Protein AF-A0A8T6SIJ8-F1 (afdb_monomer_lite)

Sequence (166 aa):
MMVSTACILGANRIHRYRYASLLALYSVSEKTLQRWQDSVSEEVTKKKLGQIKERVLKPEEDLPEINIEDERTLFFDRYSGRYFRSSSIETVRKIVNDMNDRMYAEDYVSINDFYWGVGLPNVEFGGEIGWNISDGPIKIEFDSYLKDDRPVVTVNFKGLNPRSYR

Structure (mmCIF, N/CA/C/O backbone):
data_AF-A0A8T6SIJ8-F1
#
_entry.id   AF-A0A8T6SIJ8-F1
#
loop_
_atom_site.group_PDB
_atom_site.id
_atom_site.type_symbol
_atom_site.label_atom_id
_atom_site.label_alt_id
_atom_site.label_comp_id
_atom_site.label_asym_id
_atom_site.label_entity_id
_atom_site.label_seq_id
_atom_site.pdbx_PDB_ins_code
_atom_site.Cartn_x
_atom_site.Cartn_y
_atom_site.Cartn_z
_atom_site.occupancy
_atom_site.B_iso_or_equiv
_atom_site.auth_seq_id
_atom_site.auth_comp_id
_atom_site.auth_asym_id
_atom_site.auth_atom_id
_atom_site.pdbx_PDB_model_num
ATOM 1 N N . MET A 1 1 ? 14.794 -10.227 -44.471 1.00 46.84 1 MET A N 1
ATOM 2 C CA . MET A 1 1 ? 14.738 -9.154 -43.451 1.00 46.84 1 MET A CA 1
ATOM 3 C C . MET A 1 1 ? 13.442 -8.312 -43.548 1.00 46.84 1 MET A C 1
ATOM 5 O O . MET A 1 1 ? 13.485 -7.123 -43.290 1.00 46.84 1 MET A O 1
ATOM 9 N N . MET A 1 2 ? 12.281 -8.900 -43.902 1.00 51.19 2 MET A N 1
ATOM 10 C CA . MET A 1 2 ? 10.985 -8.178 -44.012 1.00 51.19 2 MET A CA 1
ATOM 11 C C . MET A 1 2 ? 9.871 -8.715 -43.090 1.00 51.19 2 MET A C 1
ATOM 13 O O . MET A 1 2 ? 8.818 -8.102 -42.985 1.00 51.19 2 MET A O 1
ATOM 17 N N . VAL A 1 3 ? 10.086 -9.835 -42.388 1.00 53.12 3 VAL A N 1
ATOM 18 C CA . VAL A 1 3 ? 9.064 -10.420 -41.494 1.00 53.12 3 VAL A CA 1
ATOM 19 C C . VAL A 1 3 ? 9.049 -9.721 -40.126 1.00 53.12 3 VAL A C 1
ATOM 21 O O . VAL A 1 3 ? 7.995 -9.540 -39.524 1.00 53.12 3 VAL A O 1
ATOM 24 N N . SER A 1 4 ? 10.201 -9.235 -39.656 1.00 54.84 4 SER A N 1
ATOM 25 C CA . SER A 1 4 ? 10.330 -8.603 -38.336 1.00 54.84 4 SER A CA 1
ATOM 26 C C . SER A 1 4 ? 9.665 -7.222 -38.253 1.00 54.84 4 SER A C 1
ATOM 28 O O . SER A 1 4 ? 9.081 -6.888 -37.226 1.00 54.84 4 SER A O 1
ATOM 30 N N . THR A 1 5 ? 9.686 -6.428 -39.330 1.00 52.38 5 THR A N 1
ATOM 31 C CA . THR A 1 5 ? 9.071 -5.088 -39.354 1.00 52.38 5 THR A CA 1
ATOM 32 C C . THR A 1 5 ? 7.538 -5.142 -39.339 1.00 52.38 5 THR A C 1
ATOM 34 O O . THR A 1 5 ? 6.907 -4.274 -38.739 1.00 52.38 5 THR A O 1
ATOM 37 N N . ALA A 1 6 ? 6.927 -6.190 -39.903 1.00 52.31 6 ALA A N 1
ATOM 38 C CA . ALA A 1 6 ? 5.478 -6.405 -39.853 1.00 52.31 6 ALA A CA 1
ATOM 39 C C . ALA A 1 6 ? 4.983 -6.789 -38.443 1.00 52.31 6 ALA A C 1
ATOM 41 O O . ALA A 1 6 ? 3.943 -6.297 -37.999 1.00 52.31 6 ALA A O 1
ATOM 42 N N . CYS A 1 7 ? 5.748 -7.598 -37.701 1.00 54.16 7 CYS A N 1
ATOM 43 C CA . CYS A 1 7 ? 5.408 -7.967 -36.322 1.00 54.16 7 CYS A CA 1
ATOM 44 C C . CYS A 1 7 ? 5.492 -6.777 -35.360 1.00 54.16 7 CYS A C 1
ATOM 46 O O . CYS A 1 7 ? 4.642 -6.646 -34.484 1.00 54.16 7 CYS A O 1
ATOM 48 N N . ILE A 1 8 ? 6.455 -5.869 -35.554 1.00 56.50 8 ILE A N 1
ATOM 49 C CA . ILE A 1 8 ? 6.582 -4.661 -34.725 1.00 56.50 8 ILE A CA 1
ATOM 50 C C . ILE A 1 8 ? 5.373 -3.731 -34.928 1.00 56.50 8 ILE A C 1
ATOM 52 O O . ILE A 1 8 ? 4.834 -3.198 -33.958 1.00 56.50 8 ILE A O 1
ATOM 56 N N . LEU A 1 9 ? 4.888 -3.580 -36.167 1.00 53.69 9 LEU A N 1
ATOM 57 C CA . LEU A 1 9 ? 3.693 -2.780 -36.466 1.00 53.69 9 LEU A CA 1
ATOM 58 C C . LEU A 1 9 ? 2.395 -3.447 -35.966 1.00 53.69 9 LEU A C 1
ATOM 60 O O . LEU A 1 9 ? 1.502 -2.757 -35.469 1.00 53.69 9 LEU A O 1
ATOM 64 N N . GLY A 1 10 ? 2.298 -4.779 -36.041 1.00 50.72 10 GLY A N 1
ATOM 65 C CA . GLY A 1 10 ? 1.159 -5.552 -35.529 1.00 50.72 10 GLY A CA 1
ATOM 66 C C . GLY A 1 10 ? 1.067 -5.573 -33.999 1.00 50.72 10 GLY A C 1
ATOM 67 O O . GLY A 1 10 ? -0.010 -5.347 -33.445 1.00 50.72 10 GLY A O 1
ATOM 68 N N . ALA A 1 11 ? 2.199 -5.755 -33.312 1.00 48.88 11 ALA A N 1
ATOM 69 C CA . ALA A 1 11 ? 2.280 -5.711 -31.853 1.00 48.88 11 ALA A CA 1
ATOM 70 C C . ALA A 1 11 ? 1.879 -4.327 -31.316 1.00 48.88 11 ALA A C 1
ATOM 72 O O . ALA A 1 11 ? 1.043 -4.225 -30.416 1.00 48.88 11 ALA A O 1
ATOM 73 N N . ASN A 1 12 ? 2.362 -3.246 -31.942 1.00 51.94 12 ASN A N 1
ATOM 74 C CA . ASN A 1 12 ? 1.993 -1.879 -31.561 1.00 51.94 12 ASN A CA 1
ATOM 75 C C . ASN A 1 12 ? 0.492 -1.592 -31.723 1.00 51.94 12 ASN A C 1
ATOM 77 O O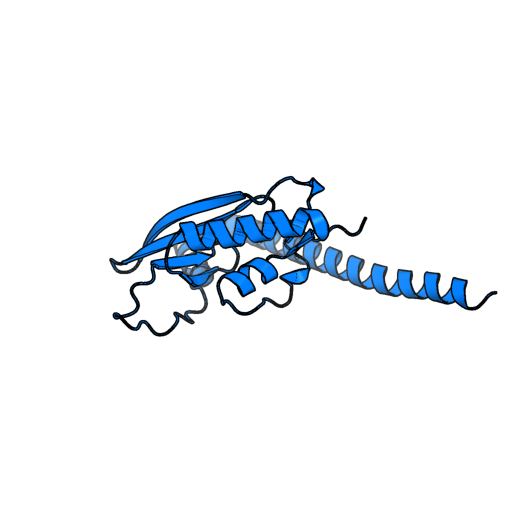 . ASN A 1 12 ? -0.091 -0.845 -30.938 1.00 51.94 12 ASN A O 1
ATOM 81 N N . ARG A 1 13 ? -0.160 -2.189 -32.727 1.00 48.69 13 ARG A N 1
ATOM 82 C CA . ARG A 1 13 ? -1.599 -2.017 -32.959 1.00 48.69 13 ARG A CA 1
ATOM 83 C C . ARG A 1 13 ? -2.428 -2.648 -31.837 1.00 48.69 13 ARG A C 1
ATOM 85 O O . ARG A 1 13 ? -3.342 -2.001 -31.335 1.00 48.69 13 ARG A O 1
ATOM 92 N N . ILE A 1 14 ? -2.081 -3.861 -31.403 1.00 55.44 14 ILE A N 1
ATOM 93 C CA . ILE A 1 14 ? -2.778 -4.568 -30.314 1.00 55.44 14 ILE A CA 1
ATOM 94 C C . ILE A 1 14 ? -2.600 -3.834 -28.977 1.00 55.44 14 ILE A C 1
ATOM 96 O O . ILE A 1 14 ? -3.581 -3.646 -28.256 1.00 55.44 14 ILE A O 1
ATOM 100 N N . HIS A 1 15 ? -1.389 -3.348 -28.677 1.00 43.75 15 HIS A N 1
ATOM 101 C CA . HIS A 1 15 ? -1.147 -2.538 -27.480 1.00 43.75 15 HIS A CA 1
ATOM 102 C C . HIS A 1 15 ? -1.970 -1.240 -27.500 1.00 43.75 15 HIS A C 1
ATOM 104 O O . HIS A 1 15 ? -2.692 -0.965 -26.544 1.00 43.75 15 HIS A O 1
ATOM 110 N N . ARG A 1 16 ? -1.965 -0.481 -28.607 1.00 41.62 16 ARG A N 1
ATOM 111 C CA . ARG A 1 16 ? -2.726 0.780 -28.728 1.00 41.62 16 ARG A CA 1
ATOM 112 C C . ARG A 1 16 ? -4.233 0.603 -28.548 1.00 41.62 16 ARG A C 1
ATOM 114 O O . ARG A 1 16 ? -4.853 1.461 -27.930 1.00 41.62 16 ARG A O 1
ATOM 121 N N . TYR A 1 17 ? -4.819 -0.492 -29.037 1.00 54.16 17 TYR A N 1
ATOM 122 C CA . TYR A 1 17 ? -6.245 -0.758 -28.820 1.00 54.16 17 TYR A CA 1
ATOM 123 C C . TYR A 1 17 ? -6.575 -1.005 -27.345 1.00 54.16 17 TYR A C 1
ATOM 125 O O . TYR A 1 17 ? -7.582 -0.485 -26.874 1.00 54.16 17 TYR A O 1
ATOM 133 N N . ARG A 1 18 ? -5.715 -1.721 -26.605 1.00 42.56 18 ARG A N 1
ATOM 134 C CA . ARG A 1 18 ? -5.899 -1.951 -25.160 1.00 42.56 18 ARG A CA 1
ATOM 135 C C . ARG A 1 18 ? -5.738 -0.665 -24.345 1.00 42.56 18 ARG A C 1
ATOM 137 O O . ARG A 1 18 ? -6.556 -0.390 -23.472 1.00 42.56 18 ARG A O 1
ATOM 144 N N . TYR A 1 19 ? -4.744 0.164 -24.671 1.00 46.88 19 TYR A N 1
ATOM 145 C CA . TYR A 1 19 ? -4.576 1.478 -24.036 1.00 46.88 19 TYR A CA 1
ATOM 146 C C . TYR A 1 19 ? -5.747 2.420 -24.347 1.00 46.88 19 TYR A C 1
ATOM 148 O O . TYR A 1 19 ? -6.252 3.087 -23.448 1.00 46.88 19 TYR A O 1
ATOM 156 N N . ALA A 1 20 ? -6.236 2.440 -25.591 1.00 55.09 20 ALA A N 1
ATOM 157 C CA . ALA A 1 20 ? -7.384 3.257 -25.976 1.00 55.09 20 ALA A CA 1
ATOM 158 C C . ALA A 1 20 ? -8.685 2.792 -25.307 1.00 55.09 20 ALA A C 1
ATOM 160 O O . ALA A 1 20 ? -9.466 3.635 -24.876 1.00 55.09 20 ALA A O 1
ATOM 161 N N . SER A 1 21 ? -8.913 1.479 -2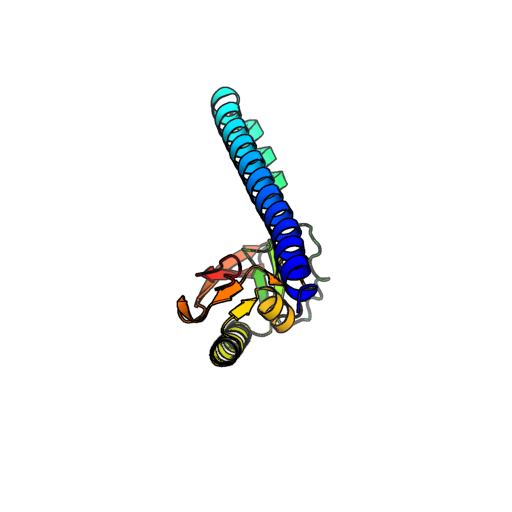5.165 1.00 48.44 21 SER A N 1
ATOM 162 C CA . SER A 1 21 ? -10.069 0.968 -24.421 1.00 48.44 21 SER A CA 1
ATOM 163 C C . SER A 1 21 ? -9.986 1.304 -22.938 1.00 48.44 21 SER A C 1
ATOM 165 O O . SER A 1 21 ? -11.001 1.660 -22.353 1.00 48.44 21 SER A O 1
ATOM 167 N N . LEU A 1 22 ? -8.791 1.249 -22.339 1.00 47.56 22 LEU A N 1
ATOM 168 C CA . LEU A 1 22 ? -8.594 1.625 -20.941 1.00 47.56 22 LEU A CA 1
ATOM 169 C C . LEU A 1 22 ? -8.898 3.117 -20.745 1.00 47.56 22 LEU A C 1
ATOM 171 O O . LEU A 1 22 ? -9.720 3.463 -19.907 1.00 47.56 22 LEU A O 1
ATOM 175 N N . LEU A 1 23 ? -8.326 3.996 -21.576 1.00 52.56 23 LEU A N 1
ATOM 176 C CA . LEU A 1 23 ? -8.605 5.437 -21.543 1.00 52.56 23 LEU A CA 1
ATOM 177 C C . LEU A 1 23 ? -10.080 5.750 -21.822 1.00 52.56 23 LEU A C 1
ATOM 179 O O . LEU A 1 23 ? -10.652 6.628 -21.182 1.00 52.56 23 LEU A O 1
ATOM 183 N N . ALA A 1 24 ? -10.719 5.017 -22.735 1.00 55.81 24 ALA A N 1
ATOM 184 C CA . ALA A 1 24 ? -12.144 5.156 -22.998 1.00 55.81 24 ALA A CA 1
ATOM 185 C C . ALA A 1 24 ? -12.975 4.748 -21.774 1.00 55.81 24 ALA A C 1
ATOM 187 O O . ALA A 1 24 ? -13.846 5.514 -21.371 1.00 55.81 24 ALA A O 1
ATOM 188 N N . LEU A 1 25 ? -12.674 3.612 -21.138 1.00 45.53 25 LEU A N 1
ATOM 189 C CA . LEU A 1 25 ? -13.332 3.160 -19.909 1.00 45.53 25 LEU A CA 1
ATOM 190 C C . LEU A 1 25 ? -13.118 4.146 -18.756 1.00 45.53 25 LEU A C 1
ATOM 192 O O . LEU A 1 25 ? -14.086 4.498 -18.092 1.00 45.53 25 LEU A O 1
ATOM 196 N N . TYR A 1 26 ? -11.900 4.661 -18.562 1.00 46.88 26 TYR A N 1
ATOM 197 C CA . TYR A 1 26 ? -11.625 5.718 -17.584 1.00 46.88 26 TYR A CA 1
ATOM 198 C C . TYR A 1 26 ? -12.416 6.992 -17.895 1.00 46.88 26 TYR A C 1
ATOM 200 O O . TYR A 1 26 ? -13.055 7.529 -16.998 1.00 46.88 26 TYR A O 1
ATOM 208 N N . SER A 1 27 ? -12.475 7.429 -19.158 1.00 61.91 27 SER A N 1
ATOM 209 C CA . SER A 1 27 ? -13.254 8.612 -19.557 1.00 61.91 27 SER A CA 1
ATOM 210 C C . SER A 1 27 ? -14.765 8.418 -19.382 1.00 61.91 27 SER A C 1
ATOM 212 O O . SER A 1 27 ? -15.487 9.362 -19.068 1.00 61.91 27 SER A O 1
ATOM 214 N N . VAL A 1 28 ? -15.264 7.193 -19.569 1.00 64.56 28 VAL A N 1
ATOM 215 C CA . VAL A 1 28 ? -16.669 6.833 -19.347 1.00 64.56 28 VAL A CA 1
ATOM 216 C C . VAL A 1 28 ? -16.966 6.783 -17.853 1.00 64.56 28 VAL A C 1
ATOM 218 O O . VAL A 1 28 ? -17.992 7.313 -17.438 1.00 64.56 28 VAL A O 1
ATOM 221 N N . SER A 1 29 ? -16.071 6.223 -17.041 1.00 52.78 29 SER A N 1
ATOM 222 C CA . SER A 1 29 ? -16.186 6.198 -15.580 1.00 52.78 29 SER A CA 1
ATOM 223 C C . SER A 1 29 ? -16.106 7.598 -14.978 1.00 52.78 29 SER A C 1
ATOM 225 O O . SER A 1 29 ? -16.919 7.921 -14.122 1.00 52.78 29 SER A O 1
ATOM 227 N N . GLU A 1 30 ? -15.212 8.461 -15.466 1.00 60.50 30 GLU A N 1
ATOM 228 C CA . GLU A 1 30 ? -15.109 9.862 -15.044 1.00 60.50 30 GLU A CA 1
ATOM 229 C C . GLU A 1 30 ? -16.370 10.647 -15.417 1.00 60.50 30 GLU A C 1
ATOM 231 O O . GLU A 1 30 ? -16.959 11.306 -14.565 1.00 60.50 30 GLU A O 1
ATOM 236 N N . LYS A 1 31 ? -16.866 10.503 -16.653 1.00 62.47 31 LYS A N 1
ATOM 237 C CA . LYS A 1 31 ? -18.132 11.122 -17.081 1.00 62.47 31 LYS A CA 1
ATOM 238 C C . LYS A 1 31 ? -19.336 10.582 -16.321 1.00 62.47 31 LYS A C 1
ATOM 240 O O . LYS A 1 31 ? -20.285 11.317 -16.074 1.00 62.47 31 LYS A O 1
ATOM 245 N N . THR A 1 32 ? -19.323 9.300 -15.972 1.00 51.34 32 THR A N 1
ATOM 246 C CA . THR A 1 32 ? -20.381 8.679 -15.172 1.00 51.34 32 THR A CA 1
ATOM 247 C C . THR A 1 32 ? -20.315 9.180 -13.736 1.00 51.34 32 THR A C 1
ATOM 249 O O . THR A 1 32 ? -21.352 9.511 -13.181 1.00 51.34 32 THR A O 1
ATOM 252 N N . LEU A 1 33 ? -19.119 9.329 -13.162 1.00 55.53 33 LEU A N 1
ATOM 253 C CA . LEU A 1 33 ? -18.913 9.901 -11.835 1.00 55.53 33 LEU A CA 1
ATOM 254 C C . LEU A 1 33 ? -19.315 11.380 -11.785 1.00 55.53 33 LEU A C 1
ATOM 256 O O . LEU A 1 33 ? -19.990 11.769 -10.842 1.00 55.53 33 LEU A O 1
ATOM 260 N N . GLN A 1 34 ? -18.976 12.176 -12.802 1.00 61.19 34 GLN A N 1
ATOM 261 C CA . GLN A 1 34 ? -19.421 13.569 -12.930 1.00 61.19 34 GLN A CA 1
ATOM 262 C C . GLN A 1 34 ? -20.941 13.656 -13.054 1.00 61.19 34 GLN A C 1
ATOM 264 O O . GLN A 1 34 ? -21.567 14.339 -12.259 1.00 61.19 34 GLN A O 1
ATOM 269 N N . ARG A 1 35 ? -21.568 12.868 -13.941 1.00 57.12 35 ARG A N 1
ATOM 270 C CA . ARG A 1 35 ? -23.038 12.802 -14.035 1.00 57.12 35 ARG A CA 1
ATOM 271 C C . ARG A 1 35 ? -23.688 12.347 -12.728 1.00 57.12 35 ARG A C 1
ATOM 273 O O . ARG A 1 35 ? -24.754 12.842 -12.378 1.00 57.12 35 ARG A O 1
ATOM 280 N N . TRP A 1 36 ? -23.057 11.431 -11.992 1.00 50.69 36 TRP A N 1
ATOM 281 C CA . TRP A 1 36 ? -23.487 11.049 -10.647 1.00 50.69 36 TRP A CA 1
ATOM 282 C C . TRP A 1 36 ? -23.356 12.215 -9.664 1.00 50.69 36 TRP A C 1
ATOM 284 O O . TRP A 1 36 ? -24.307 12.478 -8.941 1.00 50.69 36 TRP A O 1
ATOM 294 N N . GLN A 1 37 ? -22.238 12.940 -9.652 1.00 55.88 37 GLN A N 1
ATOM 295 C CA . GLN A 1 37 ? -22.025 14.116 -8.799 1.00 55.88 37 GLN A CA 1
ATOM 296 C C . GLN A 1 37 ? -23.023 15.241 -9.113 1.00 55.88 37 GLN A C 1
ATOM 298 O O . GLN A 1 37 ? -23.629 15.782 -8.189 1.00 55.88 37 GLN A O 1
ATOM 303 N N . ASP A 1 38 ? -23.270 15.510 -10.394 1.00 61.94 38 ASP A N 1
ATOM 304 C CA . ASP A 1 38 ? -24.244 16.492 -10.869 1.00 61.94 38 ASP A CA 1
ATOM 305 C C . ASP A 1 38 ? -25.675 16.070 -10.489 1.00 61.94 38 ASP A C 1
ATOM 307 O O . ASP A 1 38 ? -26.409 16.852 -9.889 1.00 61.94 38 ASP A O 1
ATOM 311 N N . SER A 1 39 ? -26.057 14.802 -10.699 1.00 53.78 39 SER A N 1
ATOM 312 C CA . SER A 1 39 ? -27.381 14.286 -10.294 1.00 53.78 39 SER A CA 1
ATOM 313 C C . SER A 1 39 ? -27.583 14.233 -8.772 1.00 53.78 39 SER A C 1
ATOM 315 O O . SER A 1 39 ? -28.687 14.432 -8.270 1.00 53.78 39 SER A O 1
ATOM 317 N N . VAL A 1 40 ? -26.508 14.023 -8.004 1.00 52.56 40 VAL A N 1
ATOM 318 C CA . VAL A 1 40 ? -26.519 14.090 -6.537 1.00 52.56 40 VAL A CA 1
ATOM 319 C C . VAL A 1 40 ? -26.688 15.537 -6.063 1.00 52.56 40 VAL A C 1
ATOM 321 O O . VAL A 1 40 ? -27.317 15.759 -5.024 1.00 52.56 40 VAL A O 1
ATOM 324 N N . SER A 1 41 ? -26.175 16.514 -6.821 1.00 54.53 41 SER A N 1
ATOM 325 C CA . SER A 1 41 ? -26.367 17.941 -6.540 1.00 54.53 41 SER A CA 1
ATOM 326 C C . SER A 1 41 ? -27.813 18.403 -6.768 1.00 54.53 41 SER A C 1
ATOM 328 O O . SER A 1 41 ? -28.284 19.275 -6.039 1.00 54.53 41 SER A O 1
ATOM 330 N N . GLU A 1 42 ? -28.541 17.766 -7.694 1.00 54.81 42 GLU A N 1
ATOM 331 C CA . GLU A 1 42 ? -29.942 18.092 -7.990 1.00 54.81 42 GLU A CA 1
ATOM 332 C C . GLU A 1 42 ? -30.955 17.334 -7.108 1.00 54.81 42 GLU A C 1
ATOM 334 O O . GLU A 1 42 ? -32.008 17.886 -6.793 1.00 54.81 42 GLU A O 1
ATOM 339 N N . GLU A 1 43 ? -30.657 16.112 -6.638 1.00 56.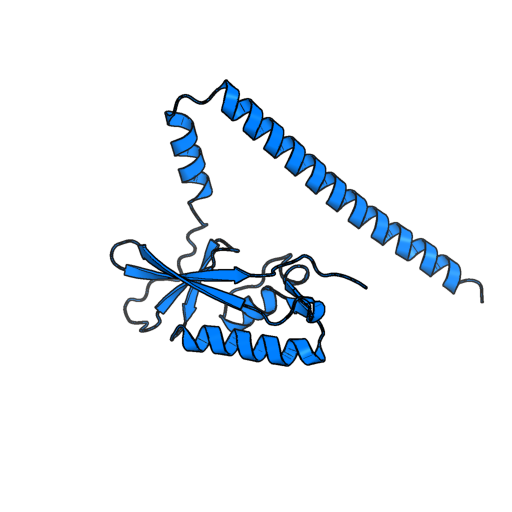25 43 GLU A N 1
ATOM 340 C CA . GLU A 1 43 ? -31.672 15.261 -5.980 1.00 56.25 43 GLU A CA 1
ATOM 341 C C . GLU A 1 43 ? -31.457 14.886 -4.500 1.00 56.25 43 GLU A C 1
ATOM 343 O O . GLU A 1 43 ? -32.319 14.213 -3.915 1.00 56.25 43 GLU A O 1
ATOM 348 N N . VAL A 1 44 ? -30.377 15.281 -3.812 1.00 48.25 44 VAL A N 1
ATOM 349 C CA . VAL A 1 44 ? -30.159 14.738 -2.455 1.00 48.25 44 VAL A CA 1
ATOM 350 C C . VAL A 1 44 ? -30.741 15.576 -1.311 1.00 48.25 44 VAL A C 1
ATOM 352 O O . VAL A 1 44 ? -30.084 16.393 -0.671 1.00 48.25 44 VAL A O 1
ATOM 355 N N . THR A 1 45 ? -31.952 15.181 -0.900 1.00 52.03 45 THR A N 1
ATOM 356 C CA . THR A 1 45 ? -32.354 15.214 0.517 1.00 52.03 45 THR A CA 1
ATOM 357 C C . THR A 1 45 ? -31.421 14.295 1.315 1.00 52.03 45 THR A C 1
ATOM 359 O O . THR A 1 45 ? -31.315 13.107 1.003 1.00 52.03 45 THR A O 1
ATOM 362 N N . LYS A 1 46 ? -30.782 14.833 2.368 1.00 53.66 46 LYS A N 1
ATOM 363 C CA . LYS A 1 46 ? -29.738 14.256 3.262 1.00 53.66 46 LYS A CA 1
ATOM 364 C C . LYS A 1 46 ? -29.833 12.753 3.620 1.00 53.66 46 LYS A C 1
ATOM 366 O O . LYS A 1 46 ? -28.843 12.164 4.040 1.00 53.66 46 LYS A O 1
ATOM 371 N N . LYS A 1 47 ? -30.991 12.114 3.443 1.00 50.41 47 LYS A N 1
ATOM 372 C CA . LYS A 1 47 ? -31.284 10.712 3.773 1.00 50.41 47 LYS A CA 1
ATOM 373 C C . LYS A 1 47 ? -30.675 9.684 2.794 1.00 50.41 47 LYS A C 1
ATOM 375 O O . LYS A 1 47 ? -30.300 8.606 3.240 1.00 50.41 47 LYS A O 1
ATOM 380 N N . LYS A 1 48 ? -30.522 10.000 1.494 1.00 53.72 48 LYS A N 1
ATOM 381 C CA . LYS A 1 48 ? -29.948 9.062 0.490 1.00 53.72 48 LYS A CA 1
ATOM 382 C C . LYS A 1 48 ? -28.412 9.013 0.493 1.00 53.72 48 LYS A C 1
ATOM 384 O O . LYS A 1 48 ? -27.842 7.943 0.306 1.00 53.72 48 LYS A O 1
ATOM 389 N N . LEU A 1 49 ? -27.738 10.133 0.780 1.00 47.59 49 LEU A N 1
ATOM 390 C CA . LEU A 1 49 ? -26.270 10.178 0.909 1.00 47.59 49 LEU A CA 1
ATOM 391 C C . LEU A 1 49 ? -25.757 9.295 2.059 1.00 47.59 49 LEU A C 1
ATOM 393 O O . LEU A 1 49 ? -24.692 8.695 1.933 1.00 47.59 49 LEU A O 1
ATOM 397 N N . GLY A 1 50 ? -26.532 9.167 3.144 1.00 50.59 50 GLY A N 1
ATOM 398 C CA . GLY A 1 50 ? -26.220 8.251 4.246 1.00 50.59 50 GLY A CA 1
ATOM 399 C C . GLY A 1 50 ? -26.187 6.787 3.800 1.00 50.59 50 GLY A C 1
ATOM 400 O O . GLY A 1 50 ? -25.215 6.091 4.066 1.00 50.59 50 GLY A O 1
ATOM 401 N N . GLN A 1 51 ? -27.187 6.356 3.027 1.00 50.31 51 GLN A N 1
ATOM 402 C CA . GLN A 1 51 ? -27.312 4.968 2.561 1.00 50.31 51 GLN A CA 1
ATOM 403 C C . GLN A 1 51 ? -26.251 4.582 1.519 1.00 50.31 51 GLN A C 1
ATOM 405 O O . GLN A 1 51 ? -25.819 3.433 1.468 1.00 50.31 51 GLN A O 1
ATOM 410 N N . ILE A 1 52 ? -25.816 5.535 0.687 1.00 53.00 52 ILE A N 1
ATOM 411 C CA . ILE A 1 52 ? -24.755 5.299 -0.304 1.00 53.00 52 ILE A CA 1
ATOM 412 C C . ILE A 1 52 ? -23.387 5.235 0.382 1.00 53.00 52 ILE A C 1
ATOM 414 O O . ILE A 1 52 ? -22.619 4.320 0.095 1.00 53.00 52 ILE A O 1
ATOM 418 N N . LYS A 1 53 ? -23.099 6.133 1.340 1.00 44.25 53 LYS A N 1
ATOM 419 C CA . LYS A 1 53 ? -21.890 6.016 2.173 1.00 44.25 53 LYS A CA 1
ATOM 420 C C . LYS A 1 53 ? -21.846 4.673 2.893 1.00 44.25 53 LYS A C 1
ATOM 422 O O . LYS A 1 53 ? -20.810 4.029 2.878 1.00 44.25 53 LYS A O 1
ATOM 427 N N . GLU A 1 54 ? -22.966 4.230 3.454 1.00 44.00 54 GLU A N 1
ATOM 428 C CA . GLU A 1 54 ? -23.056 2.963 4.182 1.00 44.00 54 GLU A CA 1
ATOM 429 C C . GLU A 1 54 ? -22.861 1.728 3.283 1.00 44.00 54 GLU A C 1
ATOM 431 O O . GLU A 1 54 ? -22.304 0.732 3.733 1.00 44.00 54 GLU A O 1
ATOM 436 N N . ARG A 1 55 ? -23.250 1.785 1.999 1.00 44.31 55 ARG A N 1
ATOM 437 C CA . ARG A 1 55 ? -22.982 0.704 1.029 1.00 44.31 55 ARG A CA 1
ATOM 438 C C . ARG A 1 55 ? -21.550 0.679 0.505 1.00 44.31 55 ARG A C 1
ATOM 440 O O . ARG A 1 55 ? -21.044 -0.401 0.247 1.00 44.31 55 ARG A O 1
ATOM 447 N N . VAL A 1 56 ? -20.914 1.838 0.334 1.00 46.66 56 VAL A N 1
ATOM 448 C CA . VAL A 1 56 ? -19.524 1.935 -0.153 1.00 46.66 56 VAL A CA 1
ATOM 449 C C . VAL A 1 56 ? -18.510 1.689 0.977 1.00 46.66 56 VAL A C 1
ATOM 451 O O . VAL A 1 56 ? -17.399 1.246 0.717 1.00 46.66 56 VAL A O 1
ATOM 454 N N . LEU A 1 57 ? -18.893 1.928 2.237 1.00 45.03 57 LEU A N 1
ATOM 455 C CA . LEU A 1 57 ? -18.074 1.684 3.436 1.00 45.03 57 LEU A CA 1
ATOM 456 C C . LEU A 1 57 ? -18.231 0.284 4.040 1.00 45.03 57 LEU A C 1
ATOM 458 O O . LEU A 1 57 ? -17.662 0.040 5.101 1.00 45.03 57 LEU A O 1
ATOM 462 N N . LYS A 1 58 ? -18.981 -0.627 3.413 1.00 42.25 58 LYS A N 1
ATOM 463 C CA . LYS A 1 58 ? -18.921 -2.046 3.771 1.00 42.25 58 LYS A CA 1
ATOM 464 C C . LYS A 1 58 ? -17.854 -2.701 2.896 1.00 42.25 58 LYS A C 1
ATOM 466 O O . LYS A 1 58 ? -18.185 -3.089 1.776 1.00 42.25 58 LYS A O 1
ATOM 471 N N . PRO A 1 59 ? -16.582 -2.780 3.342 1.00 47.75 59 PRO A N 1
ATOM 472 C CA . PRO A 1 59 ? -15.654 -3.720 2.730 1.00 47.75 59 PRO A CA 1
ATOM 473 C C . PRO A 1 59 ? -16.316 -5.102 2.751 1.00 47.75 59 PRO A C 1
ATOM 475 O O . PRO A 1 59 ? -17.045 -5.403 3.699 1.00 47.75 59 PRO A O 1
ATOM 478 N N . GLU A 1 60 ? -16.116 -5.913 1.712 1.00 51.38 60 GLU A N 1
ATOM 479 C CA . GLU A 1 60 ? -16.458 -7.335 1.777 1.00 51.38 60 GLU A CA 1
ATOM 480 C C . GLU A 1 60 ? -15.826 -7.897 3.057 1.00 51.38 60 GLU A C 1
ATOM 482 O O . GLU A 1 60 ? -14.603 -7.921 3.204 1.00 51.38 60 GLU A O 1
ATOM 487 N N . GLU A 1 61 ? -16.666 -8.231 4.038 1.00 49.97 61 GLU A N 1
ATOM 488 C CA . GLU A 1 61 ? -16.249 -8.768 5.329 1.00 49.97 61 GLU A CA 1
ATOM 489 C C . GLU A 1 61 ? -15.822 -10.227 5.159 1.00 49.97 61 GLU A C 1
ATOM 491 O O . GLU A 1 61 ? -16.453 -11.134 5.684 1.00 49.97 61 GLU A O 1
ATOM 496 N N . ASP A 1 62 ? -14.706 -10.451 4.471 1.00 48.06 62 ASP A N 1
ATOM 497 C CA . ASP A 1 62 ? -13.814 -11.558 4.809 1.00 48.06 62 ASP A CA 1
ATOM 498 C C . ASP A 1 62 ? -12.880 -11.044 5.910 1.00 48.06 62 ASP A C 1
ATOM 500 O O . ASP A 1 62 ? -11.687 -10.786 5.727 1.00 48.06 62 ASP A O 1
ATOM 504 N N . LEU A 1 63 ? -13.461 -10.791 7.087 1.00 52.50 63 LEU A N 1
ATOM 505 C CA . LEU A 1 63 ? -12.656 -10.666 8.292 1.00 52.50 63 LEU A CA 1
ATOM 506 C C . LEU A 1 63 ? -12.014 -12.043 8.497 1.00 52.50 63 LEU A C 1
ATOM 508 O O . LEU A 1 63 ? -12.754 -13.009 8.679 1.00 52.50 63 LEU A O 1
ATOM 512 N N . PRO A 1 64 ? -10.674 -12.171 8.474 1.00 51.03 64 PRO A N 1
ATOM 513 C CA . PRO A 1 64 ? -10.048 -13.451 8.771 1.00 51.03 64 PRO A CA 1
ATOM 514 C C . PRO A 1 64 ? -10.550 -13.904 10.142 1.00 51.03 64 PRO A C 1
ATOM 516 O O . PRO A 1 64 ? -10.479 -13.103 11.088 1.00 51.03 64 PRO A O 1
ATOM 519 N N . GLU A 1 65 ? -11.076 -15.137 10.228 1.00 47.69 65 GLU A N 1
ATOM 520 C CA . GLU A 1 65 ? -11.686 -15.709 11.435 1.00 47.69 65 GLU A CA 1
ATOM 521 C C . GLU A 1 65 ? -10.947 -15.213 12.679 1.00 47.69 65 GLU A C 1
ATOM 523 O O . GLU A 1 65 ? -9.715 -15.287 12.803 1.00 47.69 65 GLU A O 1
ATOM 528 N N . ILE A 1 66 ? -11.706 -14.542 13.540 1.00 47.06 66 ILE A N 1
ATOM 529 C CA . ILE A 1 66 ? -11.172 -13.802 14.673 1.00 47.06 66 ILE A CA 1
ATOM 530 C C . ILE A 1 66 ? -10.913 -14.811 15.782 1.00 47.06 66 ILE A C 1
ATOM 532 O O . ILE A 1 66 ? -11.733 -14.997 16.677 1.00 47.06 66 ILE A O 1
ATOM 536 N N . ASN A 1 67 ? -9.761 -15.469 15.706 1.00 44.44 67 ASN A N 1
ATOM 537 C CA . ASN A 1 67 ? -9.255 -16.249 16.816 1.00 44.44 67 ASN A CA 1
ATOM 538 C C . ASN A 1 67 ? -8.623 -15.275 17.820 1.00 44.44 67 ASN A C 1
ATOM 540 O O . ASN A 1 67 ? -7.658 -14.580 17.507 1.00 44.44 67 ASN A O 1
ATOM 544 N N . ILE A 1 68 ? -9.231 -15.154 19.000 1.00 49.31 68 ILE A N 1
ATOM 545 C CA . ILE A 1 68 ? -8.888 -14.157 20.032 1.00 49.31 68 ILE A CA 1
ATOM 546 C C . ILE A 1 68 ? -7.501 -14.439 20.657 1.00 49.31 68 ILE A C 1
ATOM 548 O O . ILE A 1 68 ? -6.959 -13.593 21.360 1.00 49.31 68 ILE A O 1
ATOM 552 N N . GLU A 1 69 ? -6.895 -15.587 20.345 1.00 48.72 69 GLU A N 1
ATOM 553 C CA . GLU A 1 69 ? -5.543 -15.982 20.766 1.00 48.72 69 GLU A CA 1
ATOM 554 C C . GLU A 1 69 ? -4.409 -15.495 19.847 1.00 48.72 69 GLU A C 1
ATOM 556 O O . GLU A 1 69 ? -3.240 -15.680 20.178 1.00 48.72 69 GLU A O 1
ATOM 561 N N . ASP A 1 70 ? -4.702 -14.883 18.694 1.00 54.19 70 ASP A N 1
ATOM 562 C CA . ASP A 1 70 ? -3.645 -14.395 17.802 1.00 54.19 70 ASP A CA 1
ATOM 563 C C . ASP A 1 70 ? -3.150 -13.023 18.302 1.00 54.19 70 ASP A C 1
ATOM 565 O O . ASP A 1 70 ? -3.794 -12.000 18.073 1.00 54.19 70 ASP A O 1
ATOM 569 N N . GLU A 1 71 ? -2.001 -12.987 18.989 1.00 61.31 71 GLU A N 1
ATOM 570 C CA . GLU A 1 71 ? -1.328 -11.782 19.534 1.00 61.31 71 GLU A CA 1
ATOM 571 C C . GLU A 1 71 ? -0.917 -10.738 18.464 1.00 61.31 71 GLU A C 1
ATOM 573 O O . GLU A 1 71 ? -0.172 -9.791 18.728 1.00 61.31 71 GLU A O 1
ATOM 578 N N . ARG A 1 72 ? -1.364 -10.902 17.218 1.00 70.56 72 ARG A N 1
ATOM 579 C CA . ARG A 1 72 ? -1.000 -10.065 16.077 1.00 70.56 72 ARG A CA 1
ATOM 580 C C . ARG A 1 72 ? -1.917 -8.853 15.974 1.00 70.56 72 ARG A C 1
ATOM 582 O O . ARG A 1 72 ? -3.139 -8.945 16.067 1.00 70.56 72 ARG A O 1
ATOM 589 N N . THR A 1 73 ? -1.314 -7.700 15.702 1.00 79.81 73 THR A N 1
ATOM 590 C CA . THR A 1 73 ? -2.041 -6.445 15.495 1.00 79.81 73 THR A CA 1
ATOM 591 C C . THR A 1 73 ? -2.865 -6.518 14.208 1.00 79.81 73 THR A C 1
ATOM 593 O O . THR A 1 73 ? -2.385 -6.989 13.171 1.00 79.81 73 THR A O 1
ATOM 596 N N . LEU A 1 74 ? -4.111 -6.038 14.269 1.00 84.88 74 LEU A N 1
ATOM 597 C CA . LEU A 1 74 ? -4.988 -5.937 13.108 1.00 84.88 74 LEU A CA 1
ATOM 598 C C . LEU A 1 74 ? -4.657 -4.671 12.314 1.00 84.88 74 LEU A C 1
ATOM 600 O O . LEU A 1 74 ? -4.716 -3.556 12.839 1.00 84.88 74 LEU A O 1
ATOM 604 N N . PHE A 1 75 ? -4.349 -4.855 11.036 1.00 86.25 75 PHE A N 1
ATOM 605 C CA . PHE A 1 75 ? -4.101 -3.779 10.094 1.00 86.25 75 PHE A CA 1
ATOM 606 C C . PHE A 1 75 ? -5.239 -3.663 9.088 1.00 86.25 75 PHE A C 1
ATOM 608 O O . PHE A 1 75 ? -5.858 -4.653 8.699 1.00 86.25 75 PHE A O 1
ATOM 615 N N . PHE A 1 76 ? -5.481 -2.437 8.645 1.00 85.00 76 PHE A N 1
ATOM 616 C CA . PHE A 1 76 ? -6.417 -2.103 7.586 1.00 85.00 76 PHE A CA 1
ATOM 617 C C . PHE A 1 76 ? -5.673 -1.395 6.458 1.00 85.00 76 PHE A C 1
ATOM 619 O O . PHE A 1 76 ? -5.124 -0.310 6.652 1.00 85.00 76 PHE A O 1
ATOM 626 N N . ASP A 1 77 ? -5.654 -2.002 5.277 1.00 86.94 77 ASP A N 1
ATOM 627 C CA . ASP A 1 77 ? -5.147 -1.360 4.072 1.00 86.94 77 ASP A CA 1
ATOM 628 C C . ASP A 1 77 ? -6.213 -0.412 3.508 1.00 86.94 77 ASP A C 1
ATOM 630 O O . ASP A 1 77 ? -7.240 -0.849 2.987 1.00 86.94 77 ASP A O 1
ATOM 634 N N . ARG A 1 78 ? -5.946 0.898 3.560 1.00 82.81 78 ARG A N 1
ATOM 635 C CA . ARG A 1 78 ? -6.866 1.918 3.041 1.00 82.81 78 ARG A CA 1
ATOM 636 C C . ARG A 1 78 ? -7.008 1.880 1.517 1.00 82.81 78 ARG A C 1
ATOM 638 O O . ARG A 1 78 ? -8.013 2.367 1.011 1.00 82.81 78 ARG A O 1
ATOM 645 N N . TYR A 1 79 ? -6.025 1.342 0.797 1.00 84.75 79 TYR A N 1
ATOM 646 C CA . TYR A 1 79 ? -6.063 1.263 -0.659 1.00 84.75 79 TYR A CA 1
ATOM 647 C C . TYR A 1 79 ? -6.968 0.129 -1.147 1.00 84.75 79 TYR A C 1
ATOM 649 O O . TYR A 1 79 ? -7.879 0.386 -1.929 1.00 84.75 79 TYR A O 1
ATOM 657 N N . SER A 1 80 ? -6.761 -1.108 -0.676 1.00 79.56 80 SER A N 1
ATOM 658 C CA . SER A 1 80 ? -7.625 -2.235 -1.074 1.00 79.56 80 SER A CA 1
ATOM 659 C C . SER A 1 80 ? -8.901 -2.379 -0.248 1.00 79.56 80 SER A C 1
ATOM 661 O O . SER A 1 80 ? -9.795 -3.113 -0.653 1.00 79.56 80 SER A O 1
ATOM 663 N N . GLY A 1 81 ? -8.995 -1.721 0.911 1.00 81.06 81 GLY A N 1
ATOM 664 C CA . GLY A 1 81 ? -10.107 -1.901 1.847 1.00 81.06 81 GLY A CA 1
ATOM 665 C C . GLY A 1 81 ? -10.076 -3.239 2.592 1.00 81.06 81 GLY A C 1
ATOM 666 O O . GLY A 1 81 ? -11.086 -3.638 3.166 1.00 81.06 81 GLY A O 1
ATOM 667 N N . ARG A 1 82 ? -8.939 -3.945 2.582 1.00 82.75 82 ARG A N 1
ATOM 668 C CA . ARG A 1 82 ? -8.788 -5.276 3.186 1.00 82.75 82 ARG A CA 1
ATOM 669 C C . ARG A 1 82 ? -8.098 -5.211 4.540 1.00 82.75 82 ARG A C 1
ATOM 671 O O . ARG A 1 82 ? -7.262 -4.344 4.797 1.00 82.75 82 ARG A O 1
ATOM 678 N N . TYR A 1 83 ? -8.423 -6.176 5.390 1.00 82.12 83 TYR A N 1
ATOM 679 C CA . TYR A 1 83 ? -7.764 -6.367 6.676 1.00 82.12 83 TYR A CA 1
ATOM 680 C C . TYR A 1 83 ? -6.672 -7.429 6.575 1.00 82.12 83 TYR A C 1
ATOM 682 O O . TYR A 1 83 ? -6.828 -8.420 5.866 1.00 82.12 83 TYR A O 1
ATOM 690 N N . PHE A 1 84 ? -5.585 -7.249 7.318 1.00 84.06 84 PHE A N 1
ATOM 691 C CA . PHE A 1 84 ? -4.541 -8.261 7.467 1.00 84.06 84 PHE A CA 1
ATOM 692 C C . PHE A 1 84 ? -3.970 -8.253 8.883 1.00 84.06 84 PHE A C 1
ATOM 694 O O . PHE A 1 84 ? -4.123 -7.282 9.623 1.00 84.06 84 PHE A O 1
ATOM 701 N N . ARG A 1 85 ? -3.314 -9.346 9.277 1.00 81.88 85 ARG A N 1
ATOM 702 C CA . ARG A 1 85 ? -2.657 -9.462 10.584 1.00 81.88 85 ARG A CA 1
ATOM 703 C C . ARG A 1 85 ? -1.151 -9.399 10.414 1.00 81.88 85 ARG A C 1
ATOM 705 O O . ARG A 1 85 ? -0.594 -10.060 9.545 1.00 81.88 85 ARG A O 1
ATOM 712 N N . SER A 1 86 ? -0.494 -8.636 11.276 1.00 81.19 86 SER A N 1
ATOM 713 C CA . SER A 1 86 ? 0.965 -8.599 11.355 1.00 81.19 86 SER A CA 1
ATOM 714 C C . SER A 1 86 ? 1.401 -8.431 12.805 1.00 81.19 86 SER A C 1
ATOM 716 O O . SER A 1 86 ? 0.675 -7.862 13.619 1.00 81.19 86 SER A O 1
ATOM 718 N N . SER A 1 87 ? 2.581 -8.943 13.147 1.00 81.38 87 SER A N 1
ATOM 719 C CA . SER A 1 87 ? 3.074 -8.930 14.526 1.00 81.38 87 SER A CA 1
ATOM 720 C C . SER A 1 87 ? 3.280 -7.510 15.057 1.00 81.38 87 SER A C 1
ATOM 722 O O . SER A 1 87 ? 2.996 -7.244 16.218 1.00 81.38 87 SER A O 1
ATOM 724 N N . SER A 1 88 ? 3.758 -6.580 14.223 1.00 86.06 88 SER A N 1
ATOM 725 C CA . SER A 1 88 ? 3.955 -5.181 14.619 1.00 86.06 88 SER A CA 1
ATOM 726 C C . SER A 1 88 ? 4.036 -4.233 13.420 1.00 86.06 88 SER A C 1
ATOM 728 O O . SER A 1 88 ? 4.228 -4.657 12.278 1.00 86.06 88 SER A O 1
ATOM 730 N N . ILE A 1 89 ? 3.960 -2.926 13.694 1.00 88.31 89 ILE A N 1
ATOM 731 C CA . ILE A 1 89 ? 4.224 -1.864 12.706 1.00 88.31 89 ILE A CA 1
ATOM 732 C C . ILE A 1 89 ? 5.637 -2.004 12.118 1.00 88.31 89 ILE A C 1
ATOM 734 O O . ILE A 1 89 ? 5.827 -1.793 10.920 1.00 88.31 89 ILE A O 1
ATOM 738 N N . GLU A 1 90 ? 6.614 -2.426 12.924 1.00 90.31 90 GLU A N 1
ATOM 739 C CA . GLU A 1 90 ? 7.999 -2.613 12.479 1.00 90.31 90 GLU A CA 1
ATOM 740 C C . GLU A 1 90 ? 8.130 -3.740 11.455 1.00 90.31 90 GLU A C 1
ATOM 742 O O . GLU A 1 90 ? 8.903 -3.624 10.509 1.00 90.31 90 GLU A O 1
ATOM 747 N N . THR A 1 91 ? 7.331 -4.802 11.579 1.00 89.81 91 THR A N 1
ATOM 748 C CA . THR A 1 91 ? 7.282 -5.872 10.573 1.00 89.81 91 THR A CA 1
ATOM 749 C C . THR A 1 91 ? 6.818 -5.328 9.221 1.00 89.81 91 THR A C 1
ATOM 751 O O . THR A 1 91 ? 7.421 -5.635 8.197 1.00 89.81 91 THR A O 1
ATOM 754 N N . VAL A 1 92 ? 5.796 -4.466 9.213 1.00 92.38 92 VAL A N 1
ATOM 755 C CA . VAL A 1 92 ? 5.300 -3.823 7.984 1.00 92.38 92 VAL A CA 1
ATOM 756 C C . VAL A 1 92 ? 6.332 -2.843 7.415 1.00 92.38 92 VAL A C 1
ATOM 758 O O . VAL A 1 92 ? 6.565 -2.825 6.208 1.00 92.38 92 VAL A O 1
ATOM 761 N N . ARG A 1 93 ? 7.005 -2.063 8.271 1.00 93.62 93 ARG A N 1
ATOM 762 C CA . ARG A 1 93 ? 8.106 -1.179 7.848 1.00 93.62 93 ARG A CA 1
ATOM 763 C C . ARG A 1 93 ? 9.264 -1.958 7.240 1.00 93.62 93 ARG A C 1
ATOM 765 O O . ARG A 1 93 ? 9.801 -1.529 6.227 1.00 93.62 93 ARG A O 1
ATOM 772 N N . LYS A 1 94 ? 9.619 -3.105 7.821 1.00 94.00 94 LYS A N 1
ATOM 773 C CA . LYS A 1 94 ? 10.673 -3.971 7.294 1.00 94.00 94 LYS A CA 1
ATOM 774 C C . LYS A 1 94 ? 10.337 -4.465 5.889 1.00 94.00 94 LYS A C 1
ATOM 776 O O . LYS A 1 94 ? 11.176 -4.333 5.014 1.00 94.00 94 LYS A O 1
ATOM 781 N N . ILE A 1 95 ? 9.106 -4.930 5.656 1.00 94.06 95 ILE A N 1
ATOM 782 C CA . ILE A 1 95 ? 8.650 -5.339 4.316 1.00 94.06 95 ILE A CA 1
ATOM 783 C C . ILE A 1 95 ? 8.839 -4.197 3.309 1.00 94.06 95 ILE A C 1
ATOM 785 O O . ILE A 1 95 ? 9.376 -4.411 2.229 1.00 94.06 95 ILE A O 1
ATOM 789 N N . VAL A 1 96 ? 8.452 -2.970 3.671 1.00 94.88 96 VAL A N 1
ATOM 790 C CA . VAL A 1 96 ? 8.620 -1.806 2.785 1.00 94.88 96 VAL A CA 1
ATOM 791 C C . VAL A 1 96 ? 10.087 -1.429 2.573 1.00 94.88 96 VAL A C 1
ATOM 793 O O . VAL A 1 96 ? 10.449 -1.015 1.475 1.00 94.88 96 VAL A O 1
ATOM 796 N N . ASN A 1 97 ? 10.946 -1.599 3.576 1.00 94.12 97 ASN A N 1
ATOM 797 C CA . ASN A 1 97 ? 12.386 -1.404 3.410 1.00 94.12 97 ASN A CA 1
ATOM 798 C C . ASN A 1 97 ? 12.989 -2.452 2.466 1.00 94.12 97 ASN A C 1
ATOM 800 O O . ASN A 1 97 ? 13.688 -2.076 1.533 1.00 94.12 97 ASN A O 1
ATOM 804 N N . ASP A 1 98 ? 12.637 -3.728 2.629 1.00 94.88 98 ASP A N 1
ATOM 805 C CA . ASP A 1 98 ? 13.083 -4.805 1.737 1.00 94.88 98 ASP A CA 1
ATOM 806 C C . ASP A 1 98 ? 12.596 -4.556 0.290 1.00 94.88 98 ASP A C 1
ATOM 808 O O . ASP A 1 98 ? 13.313 -4.810 -0.679 1.00 94.88 98 ASP A O 1
ATOM 812 N N . MET A 1 99 ? 11.389 -3.999 0.122 1.00 94.88 99 MET A N 1
ATOM 813 C CA . MET A 1 99 ? 10.878 -3.561 -1.182 1.00 94.88 99 MET A CA 1
ATOM 814 C C . MET A 1 99 ? 11.654 -2.369 -1.753 1.00 94.88 99 MET A C 1
ATOM 816 O O . MET A 1 99 ? 11.932 -2.357 -2.948 1.00 94.88 99 MET A O 1
ATOM 820 N N . ASN A 1 100 ? 12.015 -1.381 -0.929 1.00 93.81 100 ASN A N 1
ATOM 821 C CA . ASN A 1 100 ? 12.862 -0.265 -1.356 1.00 93.81 100 ASN A CA 1
ATOM 822 C C . ASN A 1 100 ? 14.234 -0.758 -1.830 1.00 93.81 100 ASN A C 1
ATOM 824 O O . ASN A 1 100 ? 14.708 -0.313 -2.873 1.00 93.81 100 ASN A O 1
ATOM 828 N N . ASP A 1 101 ? 14.832 -1.713 -1.117 1.00 92.75 101 ASP A N 1
ATOM 829 C CA . ASP A 1 101 ? 16.105 -2.326 -1.501 1.00 92.75 101 ASP A CA 1
ATOM 830 C C . ASP A 1 101 ? 15.991 -3.066 -2.840 1.00 92.75 101 ASP A C 1
ATOM 832 O O . ASP A 1 101 ? 16.829 -2.889 -3.726 1.00 92.75 101 ASP A O 1
ATOM 836 N N . ARG A 1 102 ? 14.914 -3.837 -3.042 1.00 91.25 102 ARG A N 1
ATOM 837 C CA . ARG A 1 102 ? 14.627 -4.495 -4.331 1.00 91.25 102 ARG A CA 1
ATOM 838 C C . ARG A 1 102 ? 14.392 -3.501 -5.463 1.00 91.25 102 ARG A C 1
ATOM 840 O O . ARG A 1 102 ? 14.841 -3.734 -6.583 1.00 91.25 102 ARG A O 1
ATOM 847 N N . MET A 1 103 ? 13.733 -2.380 -5.183 1.00 91.19 103 MET A N 1
ATOM 848 C CA . MET A 1 103 ? 13.438 -1.348 -6.177 1.00 91.19 103 MET A CA 1
ATOM 849 C C . MET A 1 103 ? 14.712 -0.720 -6.766 1.00 91.19 103 MET A C 1
ATOM 851 O O . MET A 1 103 ? 14.681 -0.285 -7.912 1.00 91.19 103 MET A O 1
ATOM 855 N N . TYR A 1 104 ? 15.846 -0.742 -6.051 1.00 87.81 104 TYR A N 1
ATOM 856 C CA . TYR A 1 104 ? 17.153 -0.359 -6.608 1.00 87.81 104 TYR A CA 1
ATOM 857 C C . TYR A 1 104 ? 17.678 -1.297 -7.699 1.00 87.81 104 TYR A C 1
ATOM 859 O O . TYR A 1 104 ? 18.510 -0.875 -8.499 1.00 87.81 104 TYR A O 1
ATOM 867 N N . ALA A 1 105 ? 17.221 -2.549 -7.736 1.00 88.12 105 ALA A N 1
ATOM 868 C CA . ALA A 1 105 ? 17.614 -3.528 -8.747 1.00 88.12 105 ALA A CA 1
ATOM 869 C C . ALA A 1 105 ? 16.548 -3.726 -9.836 1.00 88.12 105 ALA A C 1
ATOM 871 O O . ALA A 1 105 ? 16.892 -3.997 -10.984 1.00 88.12 105 ALA A O 1
ATOM 872 N N . GLU A 1 106 ? 15.266 -3.627 -9.476 1.00 86.62 106 GLU A N 1
ATOM 873 C CA . GLU A 1 106 ? 14.129 -3.930 -10.358 1.00 86.62 106 GLU A CA 1
ATOM 874 C C . GLU A 1 106 ? 13.502 -2.674 -11.000 1.00 86.62 106 GLU A C 1
ATOM 876 O O . GLU A 1 106 ? 12.608 -2.807 -11.836 1.00 86.62 106 GLU A O 1
ATOM 881 N N . ASP A 1 107 ? 13.934 -1.465 -10.607 1.00 89.06 107 ASP A N 1
ATOM 882 C CA . ASP A 1 107 ? 13.405 -0.130 -10.969 1.00 89.06 107 ASP A CA 1
ATOM 883 C C . ASP A 1 107 ? 11.916 0.112 -10.645 1.00 89.06 107 ASP A C 1
ATOM 885 O O . ASP A 1 107 ? 11.446 1.255 -10.633 1.00 89.06 107 ASP A O 1
ATOM 889 N N . TYR A 1 108 ? 11.171 -0.952 -10.357 1.00 91.06 108 TYR A N 1
ATOM 890 C CA . TYR A 1 108 ? 9.752 -0.965 -10.065 1.00 91.06 108 TYR A CA 1
ATOM 891 C C . TYR A 1 108 ? 9.418 -2.092 -9.091 1.00 91.06 108 TYR A C 1
ATOM 893 O O . TYR A 1 108 ? 9.876 -3.220 -9.252 1.00 91.06 108 TYR A O 1
ATOM 901 N N . VAL A 1 109 ? 8.545 -1.802 -8.132 1.00 93.94 109 VAL A N 1
ATOM 902 C CA . VAL A 1 109 ? 7.897 -2.812 -7.288 1.00 93.94 109 VAL A CA 1
ATOM 903 C C . VAL A 1 109 ? 6.401 -2.535 -7.224 1.00 93.94 109 VAL A C 1
ATOM 905 O O . VAL A 1 109 ? 5.962 -1.383 -7.239 1.00 93.94 109 VAL A O 1
ATOM 908 N N . SER A 1 110 ? 5.602 -3.593 -7.182 1.00 93.88 110 SER A N 1
ATOM 909 C CA . SER A 1 110 ? 4.147 -3.514 -7.290 1.00 93.88 110 SER A CA 1
ATOM 910 C C . SER A 1 110 ? 3.463 -3.521 -5.923 1.00 93.88 110 SER A C 1
ATOM 912 O O . SER A 1 110 ? 4.040 -3.930 -4.915 1.00 93.88 110 SER A O 1
ATOM 914 N N . ILE A 1 111 ? 2.192 -3.122 -5.860 1.00 94.31 111 ILE A N 1
ATOM 915 C CA . ILE A 1 111 ? 1.411 -3.270 -4.624 1.00 94.31 111 ILE A CA 1
ATOM 916 C C . ILE A 1 111 ? 1.140 -4.742 -4.284 1.00 94.31 111 ILE A C 1
ATOM 918 O O . ILE A 1 111 ? 0.990 -5.089 -3.114 1.00 94.31 111 ILE A O 1
ATOM 922 N N . ASN A 1 112 ? 1.159 -5.633 -5.281 1.00 92.44 112 ASN A N 1
ATOM 923 C CA . ASN A 1 112 ? 1.109 -7.073 -5.034 1.00 92.44 112 ASN A CA 1
ATOM 924 C C . ASN A 1 112 ? 2.374 -7.594 -4.330 1.00 92.44 112 ASN A C 1
ATOM 926 O O . ASN A 1 112 ? 2.255 -8.523 -3.537 1.00 92.44 112 ASN A O 1
ATOM 930 N N . ASP A 1 113 ? 3.551 -6.986 -4.529 1.00 92.62 113 ASP A N 1
ATOM 931 C CA . ASP A 1 113 ? 4.753 -7.334 -3.750 1.00 92.62 113 ASP A CA 1
ATOM 932 C C . ASP A 1 113 ? 4.543 -7.049 -2.256 1.00 92.62 113 ASP A C 1
ATOM 934 O O . ASP A 1 113 ? 4.910 -7.863 -1.406 1.00 92.62 113 ASP A O 1
ATOM 938 N N . PHE A 1 114 ? 3.879 -5.932 -1.933 1.00 93.75 114 PHE A N 1
ATOM 939 C CA . PHE A 1 114 ? 3.486 -5.630 -0.558 1.00 93.75 114 PHE A CA 1
ATOM 940 C C . PHE A 1 114 ? 2.480 -6.659 -0.029 1.00 93.75 114 PHE A C 1
ATOM 942 O O . PHE A 1 114 ? 2.662 -7.180 1.071 1.00 93.75 114 PHE A O 1
ATOM 949 N N . TYR A 1 115 ? 1.436 -6.977 -0.806 1.00 90.56 115 TYR A N 1
ATOM 950 C CA . TYR A 1 115 ? 0.418 -7.951 -0.400 1.00 90.56 115 TYR A CA 1
ATOM 951 C C . TYR A 1 115 ? 1.000 -9.327 -0.137 1.00 90.56 115 TYR A C 1
ATOM 953 O O . TYR A 1 115 ? 0.699 -9.915 0.898 1.00 90.56 115 TYR A O 1
ATOM 961 N N . TRP A 1 116 ? 1.906 -9.785 -0.992 1.00 87.50 116 TRP A N 1
ATOM 962 C CA . TRP A 1 116 ? 2.640 -11.015 -0.759 1.00 87.50 116 TRP A CA 1
ATOM 963 C C . TRP A 1 116 ? 3.445 -10.962 0.548 1.00 87.50 116 TRP A C 1
ATOM 965 O O . TRP A 1 116 ? 3.365 -11.890 1.352 1.00 87.50 116 TRP A O 1
ATOM 975 N N . GLY A 1 117 ? 4.139 -9.849 0.816 1.00 85.44 117 GLY A N 1
ATOM 976 C CA . GLY A 1 117 ? 4.913 -9.656 2.046 1.00 85.44 117 GLY A CA 1
ATOM 977 C C . GLY A 1 117 ? 4.077 -9.699 3.331 1.00 85.44 117 GLY A C 1
ATOM 978 O O . GLY A 1 117 ? 4.545 -10.210 4.347 1.00 85.44 117 GLY A O 1
ATOM 979 N N . VAL A 1 118 ? 2.834 -9.207 3.298 1.00 85.75 118 VAL A N 1
ATOM 980 C CA . VAL A 1 118 ? 1.909 -9.246 4.450 1.00 85.75 118 VAL A CA 1
ATOM 981 C C . VAL A 1 118 ? 0.980 -10.468 4.461 1.00 85.75 118 VAL A C 1
ATOM 983 O O . VAL A 1 118 ? 0.137 -10.584 5.349 1.00 85.75 118 VAL A O 1
ATOM 986 N N . GLY A 1 119 ? 1.121 -11.382 3.497 1.00 80.31 119 GLY A N 1
ATOM 987 C CA . GLY A 1 119 ? 0.317 -12.605 3.400 1.00 80.31 119 GLY A CA 1
ATOM 988 C C . GLY A 1 119 ? -1.108 -12.405 2.871 1.00 80.31 119 GLY A C 1
ATOM 989 O O . GLY A 1 119 ? -1.974 -13.242 3.115 1.00 80.31 119 GLY A O 1
ATOM 990 N N . LEU A 1 120 ? -1.370 -11.309 2.158 1.00 79.31 120 LEU A N 1
ATOM 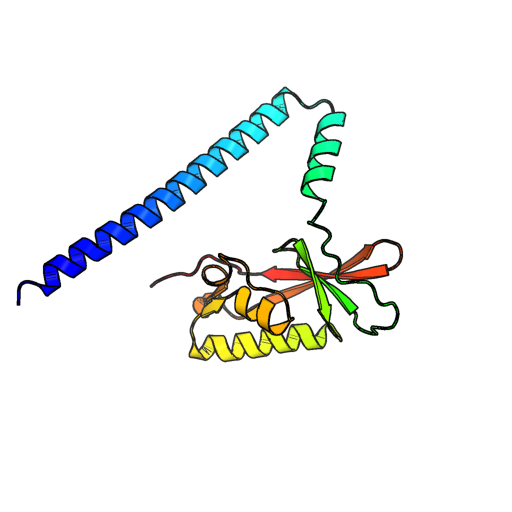991 C CA . LEU A 1 120 ? -2.630 -11.066 1.458 1.00 79.31 120 LEU A CA 1
ATOM 992 C C . LEU A 1 120 ? -2.611 -11.655 0.039 1.00 79.31 120 LEU A C 1
ATOM 994 O O . LEU A 1 120 ? -1.568 -11.661 -0.619 1.00 79.31 120 LEU A O 1
ATOM 998 N N . PRO A 1 121 ? -3.772 -12.091 -0.485 1.00 80.56 121 PRO A N 1
ATOM 999 C CA . PRO A 1 121 ? -3.871 -12.511 -1.873 1.00 80.56 121 PRO A CA 1
ATOM 1000 C C . PRO A 1 121 ? -3.634 -11.330 -2.821 1.00 80.56 121 PRO A C 1
ATOM 1002 O O . PRO A 1 121 ? -4.002 -10.181 -2.540 1.00 80.56 121 PRO A O 1
ATOM 1005 N N . ASN A 1 122 ? -3.053 -11.632 -3.979 1.00 82.00 122 ASN A N 1
ATOM 1006 C CA . ASN A 1 122 ? -2.848 -10.657 -5.044 1.00 82.00 122 ASN A CA 1
ATOM 1007 C C . ASN A 1 122 ? -4.185 -10.135 -5.576 1.00 82.00 122 ASN A C 1
ATOM 1009 O O . ASN A 1 122 ? -5.178 -10.860 -5.625 1.00 82.00 122 ASN A O 1
ATOM 1013 N N . VAL A 1 123 ? -4.184 -8.885 -6.028 1.00 83.56 123 VAL A N 1
ATOM 1014 C CA . VAL A 1 123 ? -5.305 -8.302 -6.772 1.00 83.56 123 VAL A CA 1
ATOM 1015 C C . VAL A 1 123 ? -4.983 -8.300 -8.265 1.00 83.56 123 VAL A C 1
ATOM 1017 O O . VAL A 1 123 ? -3.826 -8.117 -8.654 1.00 83.56 123 VAL A O 1
ATOM 1020 N N . GLU A 1 124 ? -6.003 -8.512 -9.101 1.00 76.69 124 GLU A N 1
ATOM 1021 C CA . GLU A 1 124 ? -5.877 -8.774 -10.548 1.00 76.69 124 GLU A CA 1
ATOM 1022 C C . GLU A 1 124 ? -5.080 -7.690 -11.304 1.00 76.69 124 GLU A C 1
ATOM 1024 O O . GLU A 1 124 ? -4.346 -8.000 -12.237 1.00 76.69 124 GLU A O 1
ATOM 1029 N N . PHE A 1 125 ? -5.121 -6.437 -10.835 1.00 80.69 125 PHE A N 1
ATOM 1030 C CA . PHE A 1 125 ? -4.378 -5.303 -11.409 1.00 80.69 125 PHE A CA 1
ATOM 1031 C C . PHE A 1 125 ? -3.250 -4.767 -10.517 1.00 80.69 125 PHE A C 1
ATOM 1033 O O . PHE A 1 125 ? -2.633 -3.750 -10.826 1.00 80.69 125 PHE A O 1
ATOM 1040 N N . GLY A 1 126 ? -2.944 -5.453 -9.417 1.00 82.25 126 GLY A N 1
ATOM 1041 C CA . GLY A 1 126 ? -1.950 -4.993 -8.448 1.00 82.25 126 GLY A CA 1
ATOM 1042 C C . GLY A 1 126 ? -0.512 -5.066 -8.960 1.00 82.25 126 GLY A C 1
ATOM 1043 O O . GLY A 1 126 ? 0.354 -4.434 -8.379 1.00 82.25 126 GLY A O 1
ATOM 1044 N N . GLY A 1 127 ? -0.249 -5.800 -10.048 1.00 84.75 127 GLY A N 1
ATOM 1045 C CA . GLY A 1 127 ? 1.064 -5.842 -10.707 1.00 84.75 127 GLY A CA 1
ATOM 1046 C C . GLY A 1 127 ? 1.359 -4.631 -11.601 1.00 84.75 127 GLY A C 1
ATOM 1047 O O . GLY A 1 127 ? 2.514 -4.380 -11.931 1.00 84.75 127 GLY A O 1
ATOM 1048 N N . GLU A 1 128 ? 0.324 -3.877 -11.982 1.00 86.19 128 GLU A N 1
ATOM 1049 C CA . GLU A 1 128 ? 0.436 -2.684 -12.833 1.00 86.19 128 GLU A CA 1
ATOM 1050 C C . GLU A 1 128 ? 0.362 -1.385 -12.021 1.00 86.19 128 GLU A C 1
ATOM 1052 O O . GLU A 1 128 ? 0.407 -0.295 -12.586 1.00 86.19 128 GLU A O 1
ATOM 1057 N N . ILE A 1 129 ? 0.224 -1.480 -10.698 1.00 90.25 129 ILE A N 1
ATOM 1058 C CA . ILE A 1 129 ? 0.117 -0.345 -9.784 1.00 90.25 129 ILE A CA 1
ATOM 1059 C C . ILE A 1 129 ? 1.180 -0.516 -8.705 1.00 90.25 129 ILE A C 1
ATOM 1061 O O . ILE A 1 129 ? 1.252 -1.557 -8.059 1.00 90.25 129 ILE A O 1
ATOM 1065 N N . GLY A 1 130 ? 2.033 0.486 -8.526 1.00 92.56 130 GLY A N 1
ATOM 1066 C CA . GLY A 1 130 ? 3.180 0.356 -7.637 1.00 92.56 130 GLY A CA 1
ATOM 1067 C C . GLY A 1 130 ? 4.022 1.614 -7.564 1.00 92.56 130 GLY A C 1
ATOM 1068 O O . GLY A 1 130 ? 3.504 2.725 -7.687 1.00 92.56 130 GLY A O 1
ATOM 1069 N N . TRP A 1 131 ? 5.319 1.416 -7.377 1.00 94.56 131 TRP A N 1
ATOM 1070 C CA . TRP A 1 131 ? 6.300 2.470 -7.168 1.00 94.56 131 TRP A CA 1
ATOM 1071 C C . TRP A 1 131 ? 7.465 2.300 -8.126 1.00 94.56 131 TRP A C 1
ATOM 1073 O O . TRP A 1 131 ? 7.928 1.182 -8.343 1.00 94.56 131 TRP A O 1
ATOM 1083 N N . ASN A 1 132 ? 7.930 3.416 -8.684 1.00 91.25 132 ASN A N 1
ATOM 1084 C CA . ASN A 1 132 ? 9.129 3.458 -9.510 1.00 91.25 132 ASN A CA 1
ATOM 1085 C C . ASN A 1 132 ? 10.261 4.107 -8.720 1.00 91.25 132 ASN A C 1
ATOM 1087 O O . ASN A 1 132 ? 10.039 5.081 -7.996 1.00 91.25 132 ASN A O 1
ATOM 1091 N N . ILE A 1 133 ? 11.491 3.666 -8.968 1.00 90.06 133 ILE A N 1
ATOM 1092 C CA . ILE A 1 133 ? 12.679 4.270 -8.358 1.00 90.06 133 ILE A CA 1
ATOM 1093 C C . ILE A 1 133 ? 12.806 5.774 -8.647 1.00 90.06 133 ILE A C 1
ATOM 1095 O O . ILE A 1 133 ? 13.305 6.533 -7.816 1.00 90.06 133 ILE A O 1
ATOM 1099 N N . SER A 1 134 ? 12.305 6.233 -9.801 1.00 89.69 134 SER A N 1
ATOM 1100 C CA . SER A 1 134 ? 12.329 7.646 -10.198 1.00 89.69 134 SER A CA 1
ATOM 1101 C C . SER A 1 134 ? 11.508 8.561 -9.291 1.00 89.69 134 SER A C 1
ATOM 1103 O O . SER A 1 134 ? 11.779 9.759 -9.243 1.00 89.69 134 SER A O 1
ATOM 1105 N N . ASP A 1 135 ? 10.516 8.011 -8.587 1.00 88.44 135 ASP A N 1
ATOM 1106 C CA . ASP A 1 135 ? 9.609 8.763 -7.714 1.00 88.44 135 ASP A CA 1
ATOM 1107 C C . ASP A 1 135 ? 10.147 8.851 -6.269 1.00 88.44 135 ASP A C 1
ATOM 1109 O O . ASP A 1 135 ? 9.578 9.541 -5.417 1.00 88.44 135 ASP A O 1
ATOM 1113 N N . GLY A 1 136 ? 11.282 8.193 -6.003 1.00 89.88 136 GLY A N 1
ATOM 1114 C CA . GLY A 1 136 ? 11.916 8.100 -4.694 1.00 89.88 136 GLY A CA 1
ATOM 1115 C C . GLY A 1 136 ? 11.468 6.873 -3.889 1.00 89.88 136 GLY A C 1
ATOM 1116 O O . GLY A 1 136 ? 10.760 6.007 -4.399 1.00 89.88 136 GLY A O 1
ATOM 1117 N N . PRO A 1 137 ? 11.897 6.768 -2.618 1.00 91.88 137 PRO A N 1
ATOM 1118 C CA . PRO A 1 137 ? 11.584 5.616 -1.784 1.00 91.88 137 PRO A CA 1
ATOM 1119 C C . PRO A 1 137 ? 10.098 5.567 -1.424 1.00 91.88 137 PRO A C 1
ATOM 1121 O O . PRO A 1 137 ? 9.449 6.599 -1.214 1.00 91.88 137 PRO A O 1
ATOM 1124 N N . ILE A 1 138 ? 9.591 4.351 -1.257 1.00 94.25 138 ILE A N 1
ATOM 1125 C CA . ILE A 1 138 ? 8.244 4.077 -0.772 1.00 94.25 138 ILE A CA 1
ATOM 1126 C C . ILE A 1 138 ? 8.093 4.664 0.629 1.00 94.25 138 ILE A C 1
ATOM 1128 O O . ILE A 1 138 ? 8.885 4.389 1.534 1.00 94.25 138 ILE A O 1
ATOM 1132 N N . LYS A 1 139 ? 7.031 5.452 0.812 1.00 92.69 139 LYS A N 1
ATOM 1133 C CA . LYS A 1 139 ? 6.631 6.005 2.106 1.00 92.69 139 LYS A CA 1
ATOM 1134 C C . LYS A 1 139 ? 5.255 5.478 2.478 1.00 92.69 139 LYS A C 1
ATOM 1136 O O . LYS A 1 139 ? 4.302 5.607 1.706 1.00 92.69 139 LYS A O 1
ATOM 1141 N N . ILE A 1 140 ? 5.166 4.928 3.683 1.00 93.00 140 ILE A N 1
ATOM 1142 C CA . ILE A 1 140 ? 3.917 4.481 4.293 1.00 93.00 140 ILE A CA 1
ATOM 1143 C C . ILE A 1 140 ? 3.601 5.336 5.514 1.00 93.00 140 ILE A C 1
ATOM 1145 O O . ILE A 1 140 ? 4.479 5.647 6.321 1.00 93.00 140 ILE A O 1
ATOM 1149 N N . GLU A 1 141 ? 2.339 5.719 5.640 1.00 91.44 141 GLU A N 1
ATOM 1150 C CA . GLU A 1 141 ? 1.807 6.412 6.806 1.00 91.44 141 GLU A CA 1
ATOM 1151 C C . GLU A 1 141 ? 0.916 5.457 7.589 1.00 91.44 141 GLU A C 1
ATOM 1153 O O . GLU A 1 141 ? 0.078 4.758 7.014 1.00 91.44 141 GLU A O 1
ATOM 1158 N N . PHE A 1 142 ? 1.104 5.452 8.906 1.00 90.06 142 PHE A N 1
ATOM 1159 C CA . PHE A 1 142 ? 0.271 4.697 9.826 1.00 90.06 142 PHE A CA 1
ATOM 1160 C C . PHE A 1 142 ? -0.647 5.646 10.579 1.00 90.06 142 PHE A C 1
ATOM 1162 O O . PHE A 1 142 ? -0.217 6.703 11.035 1.00 90.06 142 PHE A O 1
ATOM 1169 N N . ASP A 1 143 ? -1.893 5.230 10.726 1.00 88.44 143 ASP A N 1
ATOM 1170 C CA . ASP A 1 143 ? -2.898 5.881 11.559 1.00 88.44 143 ASP A CA 1
ATOM 1171 C C . ASP A 1 143 ? -3.617 4.802 12.382 1.00 88.44 143 ASP A C 1
ATOM 1173 O O . ASP A 1 143 ? -3.363 3.611 12.189 1.00 88.44 143 ASP A O 1
ATOM 1177 N N . SER A 1 144 ? -4.506 5.164 13.300 1.00 85.62 144 SER A N 1
ATOM 1178 C CA . SER A 1 144 ? -5.227 4.168 14.096 1.00 85.62 144 SER A CA 1
ATOM 1179 C C . SER A 1 144 ? -6.635 4.616 14.434 1.00 85.62 144 SER A C 1
ATOM 1181 O O . SER A 1 144 ? -6.857 5.779 14.762 1.00 85.62 144 SER A O 1
ATOM 1183 N N . TYR A 1 145 ? -7.569 3.671 14.440 1.00 80.62 145 TYR A N 1
ATOM 1184 C CA . TYR A 1 145 ? -8.930 3.891 14.918 1.00 80.62 145 TYR A CA 1
ATOM 1185 C C . TYR A 1 145 ? -9.431 2.676 15.702 1.00 80.62 145 TYR A C 1
ATOM 1187 O O . TYR A 1 145 ? -8.832 1.601 15.659 1.00 80.62 145 TYR A O 1
ATOM 1195 N N . LEU A 1 146 ? -10.529 2.856 16.435 1.00 76.31 146 LEU A N 1
ATOM 1196 C CA . LEU A 1 146 ? -11.204 1.774 17.144 1.00 76.31 146 LEU A CA 1
ATOM 1197 C C . LEU A 1 146 ? -12.343 1.218 16.285 1.00 76.31 146 LEU A C 1
ATOM 1199 O O . LEU A 1 146 ? -13.172 1.979 15.786 1.00 76.31 146 LEU A O 1
ATOM 1203 N N . LYS A 1 147 ? -12.395 -0.107 16.147 1.00 75.56 147 LYS A N 1
ATOM 1204 C CA . LYS A 1 147 ? -13.521 -0.850 15.570 1.00 75.56 147 LYS A CA 1
ATOM 1205 C C . LYS A 1 147 ? -13.991 -1.866 16.605 1.00 75.56 147 LYS A C 1
ATOM 1207 O O . LYS A 1 147 ? -13.198 -2.713 17.002 1.00 75.56 147 LYS A O 1
ATOM 1212 N N . ASP A 1 148 ? -15.237 -1.757 17.064 1.00 78.12 148 ASP A N 1
ATOM 1213 C CA . ASP A 1 148 ? -15.828 -2.652 18.074 1.00 78.12 148 ASP A CA 1
ATOM 1214 C C . ASP A 1 148 ? -14.946 -2.807 19.335 1.00 78.12 148 ASP A C 1
ATOM 1216 O O . ASP A 1 148 ? -14.629 -3.917 19.760 1.00 78.12 148 ASP A O 1
ATOM 1220 N N . ASP A 1 149 ? -14.482 -1.674 19.881 1.00 74.38 149 ASP A N 1
ATOM 1221 C CA . ASP A 1 149 ? -13.539 -1.569 21.014 1.00 74.38 149 ASP A CA 1
ATOM 1222 C C . ASP A 1 149 ? -12.160 -2.220 20.799 1.00 74.38 149 ASP A C 1
ATOM 1224 O O . ASP A 1 149 ? -11.384 -2.397 21.740 1.00 74.38 149 ASP A O 1
ATOM 1228 N N . ARG A 1 150 ? -11.797 -2.528 19.547 1.00 70.88 150 ARG A N 1
ATOM 1229 C CA . ARG A 1 150 ? -10.485 -3.078 19.186 1.00 70.88 150 ARG A CA 1
ATOM 1230 C C . ARG A 1 150 ? -9.656 -2.067 18.393 1.00 70.88 150 ARG A C 1
ATOM 1232 O O . ARG A 1 150 ? -10.173 -1.473 17.443 1.00 70.88 150 ARG A O 1
ATOM 1239 N N . PRO A 1 151 ? -8.370 -1.873 18.734 1.00 82.50 151 PRO A N 1
ATOM 1240 C CA . PRO A 1 151 ? -7.484 -1.001 17.976 1.00 82.50 151 PRO A CA 1
ATOM 1241 C C . PRO A 1 151 ? -7.148 -1.613 16.615 1.00 82.50 151 PRO A C 1
ATOM 1243 O O . PRO A 1 151 ? -6.725 -2.764 16.516 1.00 82.50 151 PRO A O 1
ATOM 1246 N N . VAL A 1 152 ? -7.311 -0.810 15.567 1.00 82.06 152 VAL A N 1
ATOM 1247 C CA . VAL A 1 152 ? -6.950 -1.146 14.190 1.00 82.06 152 VAL A CA 1
ATOM 1248 C C . VAL A 1 152 ? -5.945 -0.124 13.691 1.00 82.06 152 VAL A C 1
ATOM 1250 O O . VAL A 1 152 ? -6.200 1.081 13.736 1.00 82.06 152 VAL A O 1
ATOM 1253 N N . VAL A 1 153 ? -4.819 -0.602 13.169 1.00 87.12 153 VAL A N 1
ATOM 1254 C CA . VAL A 1 153 ? -3.813 0.256 12.538 1.00 87.12 153 VAL A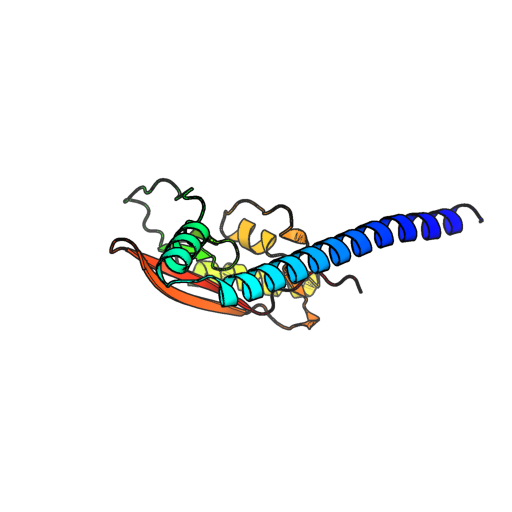 CA 1
ATOM 1255 C C . VAL A 1 153 ? -4.132 0.383 11.054 1.00 87.12 153 VAL A C 1
ATOM 1257 O O . VAL A 1 153 ? -4.218 -0.606 10.338 1.00 87.12 153 VAL A O 1
ATOM 1260 N N . THR A 1 154 ? -4.305 1.600 10.559 1.00 86.81 154 THR A N 1
ATOM 1261 C CA . THR A 1 154 ? -4.498 1.846 9.129 1.00 86.81 154 THR A CA 1
ATOM 1262 C C . THR A 1 154 ? -3.161 2.055 8.439 1.00 86.81 154 THR A C 1
ATOM 1264 O O . THR A 1 154 ? -2.318 2.790 8.948 1.00 86.81 154 THR A O 1
ATOM 1267 N N . VAL A 1 155 ? -2.993 1.460 7.260 1.00 89.88 155 VAL A N 1
ATOM 1268 C CA . VAL A 1 155 ? -1.846 1.673 6.374 1.00 89.88 155 VAL A CA 1
ATOM 1269 C C . VAL A 1 155 ? -2.284 2.523 5.189 1.00 89.88 155 VAL A C 1
ATOM 1271 O O . VAL A 1 155 ? -3.287 2.227 4.536 1.00 89.88 155 VAL A O 1
ATOM 1274 N N . ASN A 1 156 ? -1.535 3.592 4.923 1.00 91.00 156 ASN A N 1
ATOM 1275 C CA . ASN A 1 156 ? -1.744 4.467 3.779 1.00 91.00 156 ASN A CA 1
ATOM 1276 C C . ASN A 1 156 ? -0.461 4.587 2.950 1.00 91.00 156 ASN A C 1
ATOM 1278 O O . ASN A 1 156 ? 0.599 4.948 3.463 1.00 91.00 156 ASN A O 1
ATOM 1282 N N . PHE A 1 157 ? -0.577 4.305 1.657 1.00 92.19 157 PHE A N 1
ATOM 1283 C CA . PHE A 1 157 ? 0.529 4.319 0.709 1.00 92.19 157 PHE A CA 1
ATOM 1284 C C . PHE A 1 157 ? 0.670 5.687 0.036 1.00 92.19 157 PHE A C 1
ATOM 1286 O O . PHE A 1 157 ? -0.312 6.266 -0.430 1.00 92.19 157 PHE A O 1
ATOM 1293 N N . LYS A 1 158 ? 1.899 6.199 -0.072 1.00 90.81 158 LYS A N 1
ATOM 1294 C CA . LYS A 1 158 ? 2.212 7.391 -0.879 1.00 90.81 158 LYS A CA 1
ATOM 1295 C C . LYS A 1 158 ? 2.896 7.004 -2.178 1.00 90.81 158 LYS A C 1
ATOM 1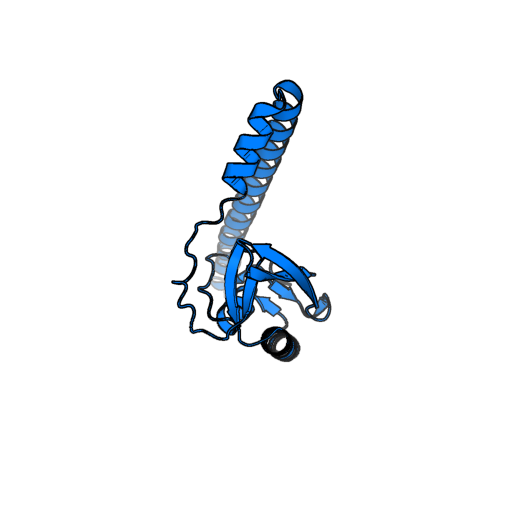297 O O . LYS A 1 158 ? 3.650 6.040 -2.201 1.00 90.81 158 LYS A O 1
ATOM 1302 N N . GLY A 1 159 ? 2.679 7.798 -3.227 1.00 85.19 159 GLY A N 1
ATOM 1303 C CA . GLY A 1 159 ? 3.384 7.637 -4.505 1.00 85.19 159 GLY A CA 1
ATOM 1304 C C . GLY A 1 159 ? 2.973 6.395 -5.294 1.00 85.19 159 GLY A C 1
ATOM 1305 O O . GLY A 1 159 ? 3.736 5.936 -6.134 1.00 85.19 159 GLY A O 1
ATOM 1306 N N . LEU A 1 160 ? 1.792 5.844 -5.009 1.00 88.06 160 LEU A N 1
ATOM 1307 C CA . LEU A 1 160 ? 1.263 4.699 -5.728 1.00 88.06 160 LEU A CA 1
ATOM 1308 C C . LEU A 1 160 ? 0.748 5.148 -7.102 1.00 88.06 160 LEU A C 1
ATOM 1310 O O . LEU A 1 160 ? -0.217 5.909 -7.180 1.00 88.06 160 LEU A O 1
ATOM 1314 N N . ASN A 1 161 ? 1.383 4.675 -8.170 1.00 86.69 161 ASN A N 1
ATOM 1315 C CA . ASN A 1 161 ? 1.126 5.114 -9.539 1.00 86.69 161 ASN A CA 1
ATOM 1316 C C . ASN A 1 161 ? 0.964 3.918 -10.492 1.00 86.69 161 ASN A C 1
ATOM 1318 O O . ASN A 1 161 ? 1.488 2.832 -10.220 1.00 86.69 161 ASN A O 1
ATOM 1322 N N . PRO A 1 162 ? 0.282 4.099 -11.639 1.00 86.31 162 PRO A N 1
ATOM 1323 C CA . PRO A 1 162 ? 0.331 3.131 -12.728 1.00 86.31 162 PRO A CA 1
ATOM 1324 C C . PRO A 1 162 ? 1.772 2.905 -13.197 1.00 86.31 162 PRO A C 1
ATOM 1326 O O . PRO A 1 162 ? 2.562 3.850 -13.286 1.00 86.31 162 PRO A O 1
ATOM 1329 N N . ARG A 1 163 ? 2.106 1.659 -13.532 1.00 80.12 163 ARG A N 1
ATOM 1330 C CA . ARG A 1 163 ? 3.429 1.276 -14.017 1.00 80.12 163 ARG A CA 1
ATOM 1331 C C . ARG A 1 163 ? 3.772 2.067 -15.274 1.00 80.12 163 ARG A C 1
ATOM 1333 O O . ARG A 1 163 ? 3.042 2.043 -16.268 1.00 80.12 163 ARG A O 1
ATOM 1340 N N . SER A 1 164 ? 4.902 2.767 -15.228 1.00 74.75 164 SER A N 1
ATOM 1341 C CA . SER A 1 164 ? 5.410 3.496 -16.383 1.00 74.75 164 SER A CA 1
ATOM 1342 C C . SER A 1 164 ? 6.330 2.586 -17.193 1.00 74.75 164 SER A C 1
ATOM 1344 O O . SER A 1 164 ? 7.317 2.071 -16.677 1.00 74.75 164 SER A O 1
ATOM 1346 N N . TYR A 1 165 ? 5.990 2.365 -18.460 1.00 64.88 165 TYR A N 1
ATOM 1347 C CA . TYR A 1 165 ? 6.856 1.685 -19.419 1.00 64.88 165 TYR A CA 1
ATOM 1348 C C . TYR A 1 165 ? 7.615 2.780 -20.171 1.00 64.88 165 TYR A C 1
ATOM 1350 O O . TYR A 1 165 ? 7.057 3.396 -21.082 1.00 64.88 165 TYR A O 1
ATOM 1358 N N . ARG A 1 166 ? 8.823 3.108 -19.710 1.00 56.72 166 ARG A N 1
ATOM 1359 C CA . ARG A 1 166 ? 9.746 3.984 -20.445 1.00 56.72 166 ARG A CA 1
ATOM 1360 C C . ARG A 1 166 ? 10.653 3.160 -21.342 1.00 56.72 166 ARG A C 1
ATOM 1362 O O . ARG A 1 166 ? 11.040 2.054 -20.912 1.00 56.72 166 ARG A O 1
#

Foldseek 3Di:
DPPVVVVVVVVVVVVVVVVVVVVVVVVVVVVVVVVVVVVCVVDDDPPVVVVVCVVVLDDPPPPPPCPVPPCWAWEAEPVNRDIATHNDPVQLVVLQVVVQVVCVVVQWDWVQSSCVSRVHDDDPCRRQKTAGCVQPGKDWDWDWDDDPNGIYIYIDTPRTDGHDDD

Radius of gyration: 20.81 Å; chains: 1; bounding box: 50×34×65 Å

pLDDT: mean 71.41, std 18.28, range [41.62, 94.88]

Secondary structure (DSSP, 8-state):
--HHHHHHHHHHHHHHHHHHHHHHHHHHHHHHHHHHHHHHHHH--THHHHHHHHHHT----------TT--PEEEEETTT--EEEES-HHHHHHHHHHHHHHHHHHSEEEHHHHHHHHTPPPPTTTTSEEEEGGG-S-EEEEEEEEETTEEEEEEEEES-EEPP--